Protein 6X1R (pdb70)

Solvent-accessible surface area: 5256 Å² total; per-residue (Å²): 82,96,79,80,0,38,4,116,62,207,87,13,11,26,60,21,21,4,0,97,77,54,70,87,25,102,91,30,53,8,1,2,2,48,98,28,62,83,137,16,24,0,108,133,55,56,105,8,44,94,9,0,40,2,30,15,2,74,70,77,59,2,107,173,26,52,60,127,84,1,56,96,10,21,190,52,126,42,61,44,0,49,0,35,0,54,45,78,3,62,130,135,50,104

B-factor: mean 24.31, std 11.79, range [11.85, 75.48]

Secondary structure (DSSP, 8-state):
--EEEEE-----SEEEEE-BTS-SBTTB--EEEEEEPSSSHHHHH----TTPEEEEETTEE-TT-BHHHHHHHHT---SSEEEEEETTHHHHH-

Sequence (94 aa):
GPETISLHRQGLGFTIAGGQGSPHIAGDDGIFISKIIPDSAAKEDGRLLAVGDRVLSVQGESCEKITHERAVEMLRNPASPIVLVVEEHNAFHKAT

CATH classification: 2.30.42.10

Radius of gyration: 12.07 Å; Cα contacts (8 Å, |Δi|>4): 232; chains: 1; bounding box: 30×33×22 Å

Nearest PDB structures (foldseek):
  6x1r-assembly1_A  TM=1.011E+00  e=2.422E-18  Monosiga brevicollis
  6x1p-assembly1_A  TM=1.006E+00  e=8.932E-16  Monosiga brevicollis
  3rl8-assembly1_D  TM=9.626E-01  e=4.203E-10  Homo sapiens
  7pc3-assembly1_A  TM=9.654E-01  e=1.082E-09  Homo sapiens
  2awu-assembly1_A  TM=9.578E-01  e=9.063E-10  Rattus norvegicus

InterPro domains:
  IPR001452 SH3 domain [PF00018] (363-412)
  IPR001478 PDZ domain [PF00595] (5-77)
  IPR001478 PDZ domain [PF00595] (94-178)
  IPR001478 PDZ domain [PF00595] (239-323)
  IPR001478 PDZ domain [PS50106] (2-78)
  IPR001478 PDZ domain [PS50106] (94-182)
  IPR001478 PDZ domain [PS50106] (238-313)
  IPR001478 PDZ domain [SM00228] (10-93)
  IPR001478 PDZ domain [SM00228] (103-182)
  IPR001478 PDZ domain [SM00228] (246-330)
  IPR008144 Guanylate kinase-like domain [PS50052] (480-654)
  IPR008145 Guanylate kinase/L-type calcium channel beta subunit [PF00625] (480-654)
  IPR008145 Guanylate kinase/L-type calcium channel beta subunit [SM00072] (479-657)
  IPR020590 Guanylate kinase, conserved site [PS00856] (512-529)
  IPR027417 P-loop containing nucleoside triphosphate hydrolase [G3DSA:3.40.50.300] (474-657)
  IPR027417 P-loop containing nucleoside triphosphate hydrolase [SSF52540] (485-664)
  IPR036028 SH3-like domain superfamily [SSF50044] (359-501)
  IPR036034 PDZ superfamily [G3DSA:2.30.42.10] (1-81)
  IPR036034 PDZ superfamily [G3DSA:2.30.42.10] (82-189)
  IPR036034 PDZ superfamily [G3DSA:2.30.42.10] (213-329)

Structure (mmCIF, N/CA/C/O backbone):
data_6X1R
#
_entry.id   6X1R
#
_cell.length_a   35.091
_cell.length_b   56.107
_cell.length_c   57.918
_cell.angle_alpha   90.000
_cell.angle_beta   90.000
_cell.angle_gamma   90.000
#
_symmetry.space_gro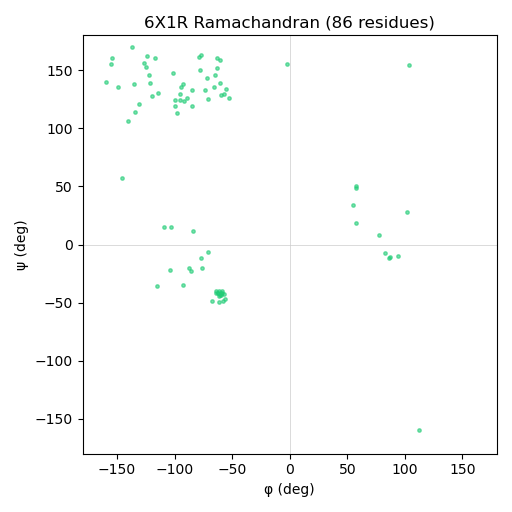up_name_H-M   'P 21 21 21'
#
loop_
_entity.id
_entity.type
_entity.pdbx_description
1 polymer 'mbDLG protein'
2 non-polymer GLYCEROL
3 water water
#
loop_
_atom_site.group_PDB
_atom_site.id
_atom_site.type_symbol
_atom_site.label_atom_id
_atom_site.label_alt_id
_atom_site.label_comp_id
_atom_site.label_asym_id
_atom_site.label_entity_id
_atom_site.label_seq_id
_atom_site.pdbx_PDB_ins_code
_atom_site.Cartn_x
_atom_site.Cartn_y
_atom_site.Cartn_z
_atom_site.occupancy
_atom_site.B_iso_or_equiv
_atom_site.auth_seq_id
_atom_site.auth_comp_id
_atom_site.auth_asym_id
_atom_site.auth_atom_id
_atom_site.pdbx_PDB_model_num
ATOM 1 N N . GLY A 1 1 ? 39.996 23.694 55.046 1.00 32.27 91 GLY A N 1
ATOM 2 C CA . GLY A 1 1 ? 39.050 22.659 54.666 1.00 23.02 91 GLY A CA 1
ATOM 3 C C . GLY A 1 1 ? 39.311 21.340 55.366 1.00 22.73 91 GLY A C 1
ATOM 4 O O . GLY A 1 1 ? 40.258 21.214 56.142 1.00 23.23 91 GLY A O 1
ATOM 5 N N . PRO A 1 2 ? 38.464 20.347 55.116 1.00 17.35 92 PRO A N 1
ATOM 6 C CA . PRO A 1 2 ? 38.653 19.057 55.790 1.00 15.65 92 PRO A CA 1
ATOM 7 C C . PRO A 1 2 ? 39.945 18.402 55.341 1.00 15.63 92 PRO A C 1
ATOM 8 O O . PRO A 1 2 ? 40.272 18.373 54.152 1.00 18.84 92 PRO A O 1
ATOM 12 N N . GLU A 1 3 ? 40.686 17.876 56.304 1.00 13.61 93 GLU A N 1
ATOM 13 C CA . GLU A 1 3 ? 41.923 17.171 56.013 1.00 14.34 93 GLU A CA 1
ATOM 14 C C . GLU A 1 3 ? 41.860 15.744 56.535 1.00 13.21 93 GLU A C 1
ATOM 15 O O . GLU A 1 3 ? 41.357 15.487 57.639 1.00 14.08 93 GLU A O 1
ATOM 21 N N . THR A 1 4 ? 42.379 14.822 55.736 1.00 13.35 94 THR A N 1
ATOM 22 C CA . THR A 1 4 ? 42.365 13.401 56.057 1.00 13.19 94 THR A CA 1
ATOM 23 C C . THR A 1 4 ? 43.680 13.017 56.707 1.00 13.19 94 THR A C 1
ATOM 24 O O . THR A 1 4 ? 44.753 13.307 56.172 1.00 14.11 94 THR A O 1
ATOM 28 N N . ILE A 1 5 ? 43.598 12.346 57.849 1.00 12.89 95 ILE A N 1
ATOM 29 C CA . ILE A 1 5 ? 44.763 11.961 58.632 1.00 12.97 95 ILE A CA 1
ATOM 30 C C . ILE A 1 5 ? 44.578 10.506 59.038 1.00 13.60 95 ILE A C 1
ATOM 31 O O . ILE A 1 5 ? 43.683 10.192 59.837 1.00 13.51 95 ILE A O 1
ATOM 36 N N . SER A 1 6 ? 45.427 9.629 58.520 1.00 12.95 96 SER A N 1
ATOM 37 C CA . SER A 1 6 ? 45.405 8.205 58.860 1.00 13.08 96 SER A CA 1
ATOM 38 C C . SER A 1 6 ? 46.485 7.951 59.895 1.00 14.89 96 SER A C 1
ATOM 39 O O . SER A 1 6 ? 47.651 8.282 59.666 1.00 17.52 96 SER A O 1
ATOM 42 N N . LEU A 1 7 ? 46.098 7.387 61.036 1.00 14.91 97 LEU A N 1
ATOM 43 C CA . LEU A 1 7 ? 47.030 7.060 62.107 1.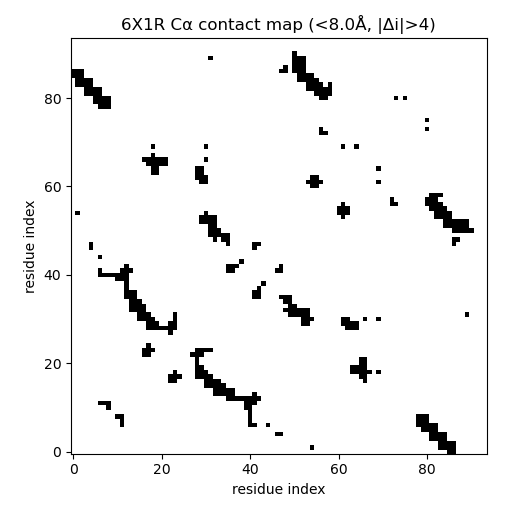00 15.92 97 LEU A CA 1
ATOM 44 C C . LEU A 1 7 ? 47.095 5.550 62.278 1.00 17.08 97 LEU A C 1
ATOM 45 O O . LEU A 1 7 ? 46.060 4.885 62.389 1.00 17.89 97 LEU A O 1
ATOM 50 N N . HIS A 1 8 ? 48.309 5.019 62.320 1.00 17.21 98 HIS A N 1
ATOM 51 C CA . HIS A 1 8 ? 48.515 3.588 62.465 1.00 16.89 98 HIS A CA 1
ATOM 52 C C . HIS A 1 8 ? 48.714 3.242 63.931 1.00 18.85 98 HIS A C 1
ATOM 53 O O . HIS A 1 8 ? 49.442 3.926 64.655 1.00 21.33 98 HIS A O 1
ATOM 60 N N . ARG A 1 9 ? 48.048 2.178 64.365 1.00 19.77 99 ARG A N 1
ATOM 61 C CA . ARG A 1 9 ? 48.195 1.706 65.729 1.00 23.54 99 ARG A CA 1
ATOM 62 C C . ARG A 1 9 ? 49.502 0.935 65.867 1.00 25.69 99 ARG A C 1
ATOM 63 O O . ARG A 1 9 ? 49.992 0.330 64.909 1.00 26.97 99 ARG A O 1
ATOM 71 N N . GLN A 1 10 ? 50.072 0.975 67.068 1.00 32.09 100 GLN A N 1
ATOM 72 C CA . GLN A 1 10 ? 51.302 0.237 67.352 1.00 40.82 100 GLN A CA 1
ATOM 73 C C . GLN A 1 10 ? 51.070 -0.853 68.394 1.00 41.54 100 GLN A C 1
ATOM 74 O O . GLN A 1 10 ? 50.475 -0.605 69.440 1.00 40.02 100 GLN A O 1
ATOM 80 N N . GLY A 1 14 ? 47.067 2.869 71.290 1.00 32.33 104 GLY A N 1
ATOM 81 C CA . GLY A 1 14 ? 46.389 4.156 71.322 1.00 23.80 104 GLY A CA 1
ATOM 82 C C . GLY A 1 14 ? 46.811 5.076 70.194 1.00 23.93 104 GLY A C 1
ATOM 83 O O . GLY A 1 14 ? 47.900 4.943 69.643 1.00 26.80 104 GLY A O 1
ATOM 84 N N . LEU A 1 15 ? 45.943 6.014 69.829 1.00 21.00 105 LEU A N 1
ATOM 85 C CA . LEU A 1 15 ? 46.262 6.898 68.716 1.00 19.85 105 LEU A CA 1
ATOM 86 C C . LEU A 1 15 ? 47.082 8.110 69.134 1.00 19.99 105 LEU A C 1
ATOM 87 O O . LEU A 1 15 ? 47.750 8.713 68.284 1.00 22.91 105 LEU A O 1
ATOM 92 N N . GLY A 1 16 ? 47.034 8.492 70.403 1.00 18.81 106 GLY A N 1
ATOM 93 C CA . GLY A 1 16 ? 47.822 9.590 70.907 1.00 19.07 106 GLY A CA 1
ATOM 94 C C . GLY A 1 16 ? 47.106 10.908 71.100 1.00 18.68 106 GLY A C 1
ATOM 95 O O . GLY A 1 16 ? 47.751 11.957 71.021 1.00 18.93 106 GLY A O 1
ATOM 96 N N . PHE A 1 17 ? 45.801 10.898 71.355 1.00 17.47 107 PHE A N 1
ATOM 97 C CA . PHE A 1 17 ? 45.104 12.151 71.589 1.00 18.41 107 PHE A CA 1
ATOM 98 C C . PHE A 1 17 ? 43.870 11.904 72.439 1.00 18.98 107 PHE A C 1
ATOM 99 O O . PHE A 1 17 ? 43.377 10.784 72.553 1.00 18.41 107 PHE A O 1
ATOM 107 N N . THR A 1 18 ? 43.384 12.974 73.048 1.00 18.57 108 THR A N 1
ATOM 108 C CA . THR A 1 18 ? 42.138 12.948 73.794 1.00 18.79 108 THR A CA 1
ATOM 109 C C . THR A 1 18 ? 41.152 13.885 73.112 1.00 17.20 108 THR A C 1
ATOM 110 O O . THR A 1 18 ? 41.546 14.765 72.344 1.00 16.45 108 THR A O 1
ATOM 114 N N . ILE A 1 19 ? 39.865 13.692 73.400 1.00 16.72 109 ILE A N 1
ATOM 115 C CA . ILE A 1 19 ? 38.809 14.497 72.796 1.00 16.50 109 ILE A CA 1
ATOM 116 C C . ILE A 1 19 ? 37.942 15.128 73.874 1.00 18.48 109 ILE A C 1
ATOM 117 O O . ILE A 1 19 ? 37.780 14.588 74.974 1.00 19.46 109 ILE A O 1
ATOM 122 N N . ALA A 1 20 ? 37.357 16.269 73.528 1.00 16.31 110 ALA A N 1
ATOM 123 C CA . ALA A 1 20 ? 36.344 16.929 74.337 1.00 17.13 110 ALA A CA 1
ATOM 124 C C . ALA A 1 20 ? 35.126 17.188 73.462 1.00 17.70 110 ALA A C 1
ATOM 125 O O . ALA A 1 20 ? 35.229 17.268 72.234 1.00 20.41 110 ALA A O 1
ATOM 127 N N . GLY A 1 21 ? 33.967 17.321 74.087 1.00 15.61 111 GLY A N 1
ATOM 128 C CA . GLY A 1 21 ? 32.773 17.733 73.385 1.00 15.95 111 GLY A CA 1
ATOM 129 C C . GLY A 1 21 ? 31.735 16.636 73.292 1.00 15.14 111 GLY A C 1
ATOM 130 O O . GLY A 1 21 ? 31.725 15.671 74.062 1.00 18.46 111 GLY A O 1
ATOM 131 N N . GLY A 1 22 ? 30.838 16.801 72.330 1.00 15.32 112 GLY A N 1
ATOM 132 C CA . GLY A 1 22 ? 29.772 15.853 72.106 1.00 16.04 112 GLY A CA 1
ATOM 133 C C . GLY A 1 22 ? 28.441 16.360 72.631 1.00 17.57 112 GLY A C 1
ATOM 134 O O . GLY A 1 22 ? 28.369 17.204 73.533 1.00 18.64 112 GLY A O 1
ATOM 135 N N . GLN A 1 23 ? 27.370 15.843 72.033 1.00 19.91 113 GLN A N 1
ATOM 136 C CA . GLN A 1 23 ? 26.019 16.165 72.460 1.00 21.75 113 GLN A CA 1
ATOM 137 C C . GLN A 1 23 ? 25.822 15.764 73.914 1.00 24.29 113 GLN A C 1
ATOM 138 O O . GLN A 1 23 ? 26.108 14.628 74.304 1.00 22.70 113 GLN A O 1
ATOM 144 N N . GLY A 1 24 ? 25.328 16.706 74.721 1.00 24.12 114 GLY A N 1
ATOM 145 C CA . GLY A 1 24 ? 25.175 16.495 76.143 1.00 26.88 114 GLY A CA 1
ATOM 146 C C . GLY A 1 24 ? 26.401 16.823 76.967 1.00 25.59 114 GLY A C 1
ATOM 147 O O .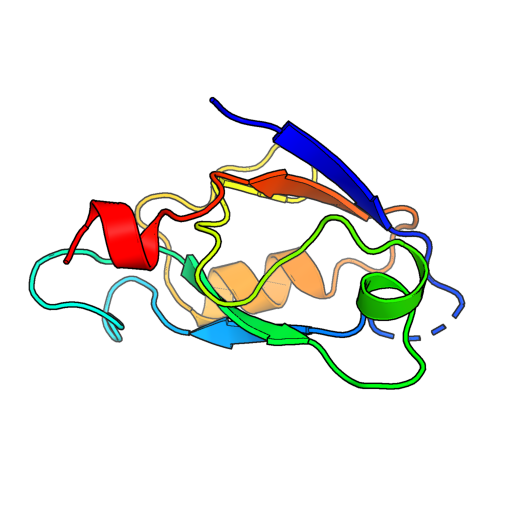 GLY A 1 24 ? 26.313 16.844 78.204 1.00 26.43 114 GLY A O 1
ATOM 148 N N . SER A 1 25 ? 27.545 17.047 76.330 1.00 22.26 115 SER A N 1
ATOM 149 C CA . SER A 1 25 ? 28.731 17.497 77.038 1.00 19.72 115 SER A CA 1
ATOM 150 C C . SER A 1 25 ? 29.527 18.440 76.146 1.00 19.42 115 SER A C 1
ATOM 151 O O . SER A 1 25 ? 30.708 18.185 75.882 1.00 18.14 115 SER A O 1
ATOM 154 N N . PRO A 1 26 ? 28.932 19.533 75.676 1.00 17.84 116 PRO A N 1
ATOM 155 C CA . PRO A 1 26 ? 29.625 20.380 74.704 1.00 17.74 116 PRO A CA 1
ATOM 156 C C . PRO A 1 26 ? 30.872 21.024 75.291 1.00 16.63 116 PRO A C 1
ATOM 157 O O . PRO A 1 26 ? 30.935 21.373 76.475 1.00 17.62 116 PRO A O 1
ATOM 161 N N . HIS A 1 27 ? 31.869 21.185 74.438 1.00 16.07 117 HIS A N 1
ATOM 162 C CA . HIS A 1 27 ? 33.097 21.866 74.806 1.00 16.50 117 HIS A CA 1
ATOM 163 C C . HIS A 1 27 ? 33.011 23.365 74.588 1.00 16.52 117 HIS A C 1
ATOM 164 O O . HIS A 1 27 ? 33.800 24.107 75.180 1.00 17.90 117 HIS A O 1
ATOM 171 N N . ILE A 1 28 ? 32.082 23.811 73.749 1.00 15.94 118 ILE A N 1
ATOM 172 C CA . ILE A 1 28 ? 31.860 25.209 73.417 1.00 16.76 118 ILE A CA 1
ATOM 173 C C . ILE A 1 28 ? 30.358 25.421 73.472 1.00 17.85 118 ILE A C 1
ATOM 174 O O . ILE A 1 28 ? 29.592 24.565 73.020 1.00 17.42 118 ILE A O 1
ATOM 179 N N . ALA A 1 29 ? 29.928 26.543 74.046 1.00 16.06 119 ALA A N 1
ATOM 180 C CA . ALA A 1 29 ? 28.502 26.818 74.113 1.00 16.10 119 ALA A CA 1
ATOM 181 C C . ALA A 1 29 ? 27.907 26.812 72.712 1.00 17.62 119 ALA A C 1
ATOM 182 O O . ALA A 1 29 ? 28.420 27.467 71.803 1.00 20.26 119 ALA A O 1
ATOM 184 N N . GLY A 1 30 ? 26.823 26.069 72.542 1.00 18.85 120 GLY A N 1
ATOM 185 C CA . GLY A 1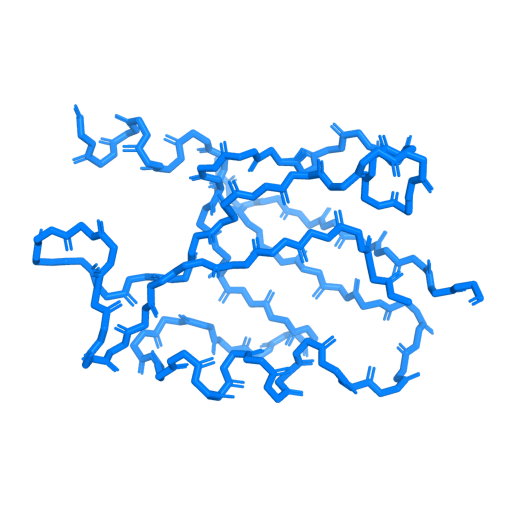 30 ? 26.131 26.055 71.272 1.00 22.55 120 GLY A CA 1
ATOM 186 C C . GLY A 1 30 ? 26.782 25.219 70.191 1.00 23.81 120 GLY A C 1
ATOM 187 O O . GLY A 1 30 ? 26.338 25.276 69.038 1.00 26.25 120 GLY A O 1
ATOM 188 N N . ASP A 1 31 ? 27.811 24.437 70.519 1.00 20.21 121 ASP A N 1
ATOM 189 C CA . ASP A 1 31 ? 28.552 23.661 69.524 1.00 19.98 121 ASP A CA 1
ATOM 190 C C . ASP A 1 31 ? 28.868 22.309 70.146 1.00 20.86 121 ASP A C 1
ATOM 191 O O . ASP A 1 31 ? 29.752 22.209 71.001 1.00 19.04 121 ASP A O 1
ATOM 196 N N . ASP A 1 32 ? 28.164 21.270 69.705 1.00 18.72 122 ASP A N 1
ATOM 197 C CA . ASP A 1 32 ? 28.319 19.922 70.237 1.00 19.77 122 ASP A CA 1
ATOM 198 C C . ASP A 1 32 ? 29.477 19.147 69.606 1.00 15.57 122 ASP A C 1
ATOM 199 O O . ASP A 1 32 ? 29.562 17.929 69.812 1.00 16.74 122 ASP A O 1
ATOM 204 N N . GLY A 1 33 ? 30.346 19.806 68.848 1.00 15.19 123 GLY A N 1
ATOM 205 C CA . GLY A 1 33 ? 31.353 19.085 68.089 1.00 15.49 123 GLY A CA 1
ATOM 206 C C . GLY A 1 33 ? 32.332 18.329 68.967 1.00 15.14 123 GLY A C 1
ATOM 207 O O . GLY A 1 33 ? 32.469 18.560 70.172 1.00 15.87 123 GLY A O 1
ATOM 208 N N . ILE A 1 34 ? 32.992 17.360 68.340 1.00 14.06 124 ILE A N 1
ATOM 209 C CA . ILE A 1 34 ? 34.089 16.621 68.951 1.00 13.69 124 ILE A CA 1
ATOM 210 C C . ILE A 1 34 ? 35.374 17.352 68.592 1.00 14.83 124 ILE A C 1
ATOM 211 O O . ILE A 1 34 ? 35.668 17.548 67.406 1.00 15.45 124 ILE A O 1
ATOM 216 N N . PHE A 1 35 ? 36.141 17.751 69.610 1.00 13.48 125 PHE A N 1
ATOM 217 C CA . PHE A 1 35 ? 37.373 18.492 69.405 1.00 13.67 125 PHE A CA 1
ATOM 218 C C . PHE A 1 35 ? 38.550 17.754 70.022 1.00 16.12 125 PHE A C 1
ATOM 219 O O . PHE A 1 35 ? 38.422 17.102 71.062 1.00 15.81 125 PHE A O 1
ATOM 227 N N . ILE A 1 36 ? 39.704 17.862 69.373 1.00 15.51 126 ILE A N 1
ATOM 228 C CA . ILE A 1 36 ? 40.926 17.340 69.966 1.00 16.40 126 ILE A CA 1
ATOM 229 C C . ILE A 1 36 ? 41.321 18.230 71.134 1.00 17.02 126 ILE A C 1
ATOM 230 O O . ILE A 1 36 ? 41.462 19.453 70.979 1.00 17.85 126 ILE A O 1
ATOM 235 N N . SER A 1 37 ? 41.504 17.623 72.308 1.00 17.75 127 SER A N 1
ATOM 236 C CA . SER A 1 37 ? 41.839 18.394 73.501 1.00 19.00 127 SER A CA 1
ATOM 237 C C . SER A 1 37 ? 43.300 18.287 73.914 1.00 21.51 127 SER A C 1
ATOM 238 O O . SER A 1 37 ? 43.793 19.175 74.617 1.00 24.02 127 SER A O 1
ATOM 241 N N . LYS A 1 38 ? 44.008 17.243 73.496 1.00 20.45 128 LYS A N 1
ATOM 242 C CA . LYS A 1 38 ? 45.410 17.101 73.853 1.00 23.16 128 LYS A CA 1
ATOM 243 C C . LYS A 1 38 ? 46.055 16.153 72.856 1.00 21.05 128 LYS A C 1
ATOM 244 O O . LYS A 1 38 ? 45.438 15.165 72.454 1.00 19.44 128 LYS A O 1
ATOM 250 N N . ILE A 1 39 ? 47.282 16.470 72.452 1.00 20.66 129 ILE A N 1
ATOM 251 C CA . ILE A 1 39 ? 48.136 15.543 71.719 1.00 21.81 129 ILE A CA 1
ATOM 252 C C . ILE A 1 39 ? 49.097 14.946 72.739 1.00 21.80 129 ILE A C 1
ATOM 253 O O . ILE A 1 39 ? 49.853 15.679 73.391 1.00 25.11 129 ILE A O 1
ATOM 258 N N . ILE A 1 40 ? 49.043 13.633 72.903 1.00 20.48 130 ILE A N 1
ATOM 259 C CA . ILE A 1 40 ? 49.885 12.940 73.888 1.00 24.99 130 ILE A CA 1
ATOM 260 C C . ILE A 1 40 ? 51.324 12.904 73.381 1.00 23.77 130 ILE A C 1
ATOM 261 O O . ILE A 1 40 ? 51.555 12.573 72.205 1.00 22.25 130 ILE A O 1
ATOM 266 N N . PRO A 1 41 ? 52.317 13.233 74.209 1.00 25.93 131 PRO A N 1
ATOM 267 C CA . PRO A 1 41 ? 53.709 13.161 73.746 1.00 25.85 131 PRO A CA 1
ATOM 268 C C . PRO A 1 41 ? 54.097 11.732 73.404 1.00 25.52 131 PRO A C 1
ATOM 269 O O . PRO A 1 41 ? 53.557 10.771 73.954 1.00 26.23 131 PRO A O 1
ATOM 273 N N . ASP A 1 42 ? 55.048 11.602 72.473 1.00 25.82 132 ASP A N 1
ATOM 274 C CA . ASP A 1 42 ? 55.647 10.308 72.145 1.00 27.06 132 ASP A CA 1
ATOM 275 C C . ASP A 1 42 ? 54.582 9.301 71.702 1.00 28.10 132 ASP A C 1
ATOM 276 O O . ASP A 1 42 ? 54.514 8.172 72.189 1.00 28.74 132 ASP A O 1
ATOM 281 N N . SER A 1 43 ? 53.741 9.728 70.759 1.00 23.96 133 SER A N 1
ATOM 282 C CA . SER A 1 43 ? 52.584 8.957 70.327 1.00 23.93 133 SER A CA 1
ATOM 283 C C . SER A 1 43 ? 52.475 9.005 68.810 1.00 19.76 133 SER A C 1
ATOM 284 O O . SER A 1 43 ? 53.148 9.790 68.140 1.00 21.68 133 SER A O 1
ATOM 287 N N . ALA A 1 44 ? 51.581 8.171 68.274 1.00 21.81 134 ALA A N 1
ATOM 288 C CA . ALA A 1 44 ? 51.330 8.177 66.835 1.00 23.12 134 ALA A CA 1
ATOM 289 C C . ALA A 1 44 ? 50.874 9.550 66.360 1.00 20.84 134 ALA A C 1
ATOM 290 O O . ALA A 1 44 ? 51.386 10.079 65.366 1.00 19.62 134 ALA A O 1
ATOM 292 N N . ALA A 1 45 ? 49.903 10.145 67.056 1.00 17.66 135 ALA A N 1
ATOM 293 C CA . ALA A 1 45 ? 49.402 11.447 66.635 1.00 16.65 135 ALA A CA 1
ATOM 294 C C . ALA A 1 45 ? 50.507 12.499 66.661 1.00 16.23 135 ALA A C 1
ATOM 295 O O . ALA A 1 45 ? 50.578 13.360 65.776 1.00 17.55 135 ALA A O 1
ATOM 297 N N . LYS A 1 46 ? 51.368 12.452 67.680 1.00 18.82 136 LYS A N 1
ATOM 298 C CA . LYS A 1 46 ? 52.442 13.433 67.804 1.00 24.29 136 LYS A CA 1
ATOM 299 C C . LYS A 1 46 ? 53.471 13.257 66.696 1.00 18.41 136 LYS A C 1
ATOM 300 O O . LYS A 1 46 ? 53.832 14.226 66.013 1.00 19.88 136 LYS A O 1
ATOM 306 N N . GLU A 1 47 ? 53.930 12.023 66.483 1.00 20.62 137 GLU A N 1
ATOM 307 C CA . GLU A 1 47 ? 54.921 11.759 65.443 1.00 22.24 137 GLU A CA 1
ATOM 308 C C . GLU A 1 47 ? 54.405 12.172 64.076 1.00 22.98 137 GLU A C 1
ATOM 309 O O . GLU A 1 47 ? 55.148 12.733 63.261 1.00 23.15 137 GLU A O 1
ATOM 315 N N . ASP A 1 48 ? 53.138 11.875 63.798 1.00 19.32 138 ASP 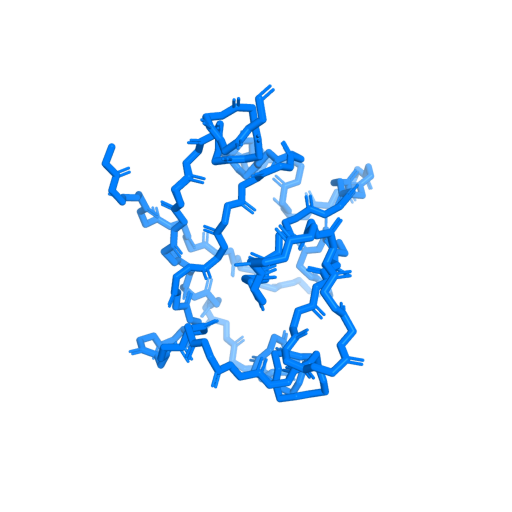A N 1
ATOM 316 C CA . ASP A 1 48 ? 52.553 12.224 62.514 1.00 18.19 138 ASP A CA 1
ATOM 317 C C . ASP A 1 48 ? 52.490 13.737 62.318 1.00 17.69 138 ASP A C 1
ATOM 318 O O . ASP A 1 48 ? 52.750 14.233 61.214 1.00 18.77 138 ASP A O 1
ATOM 323 N N . GLY A 1 49 ? 52.153 14.482 63.374 1.00 17.76 139 GLY A N 1
ATOM 324 C CA . GLY A 1 49 ? 52.284 15.926 63.385 1.00 18.72 139 GLY A CA 1
ATOM 325 C C . GLY A 1 49 ? 51.117 16.708 62.825 1.00 20.39 139 GLY A C 1
ATOM 326 O O . GLY A 1 49 ? 51.073 17.931 63.007 1.00 20.50 139 GLY A O 1
ATOM 327 N N . ARG A 1 50 ? 50.171 16.057 62.149 1.00 15.54 140 ARG A N 1
ATOM 328 C CA . ARG A 1 50 ? 49.106 16.805 61.497 1.00 17.24 140 ARG A CA 1
ATOM 329 C C . ARG A 1 50 ? 48.012 17.201 62.478 1.00 16.37 140 ARG A C 1
ATOM 330 O O . ARG A 1 50 ? 47.510 18.323 62.418 1.00 18.59 140 ARG A O 1
ATOM 338 N N A LEU A 1 51 ? 47.633 16.299 63.381 0.66 16.57 141 LEU A N 1
ATOM 339 N N B LEU A 1 51 ? 47.613 16.283 63.355 0.34 16.55 141 LEU A N 1
ATOM 340 C CA A LEU A 1 51 ? 46.535 16.564 64.301 0.66 16.85 141 LEU A CA 1
ATOM 341 C CA B LEU A 1 51 ? 46.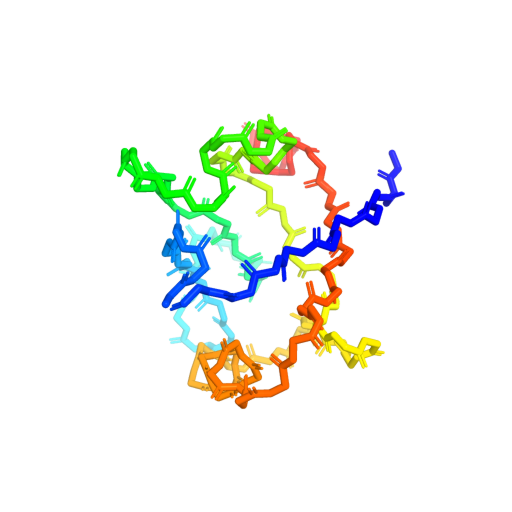569 16.577 64.325 0.34 16.93 141 LEU A CA 1
ATOM 342 C C A LEU A 1 51 ? 46.952 17.604 65.336 0.66 17.72 141 LEU A C 1
ATOM 343 C C B LEU A 1 51 ? 47.003 17.717 65.234 0.34 17.80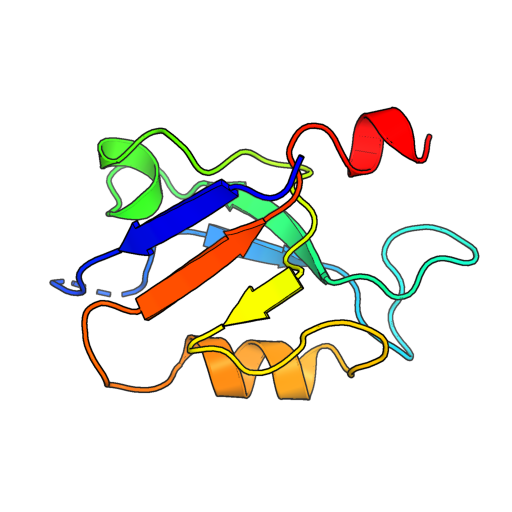 141 LEU A C 1
ATOM 344 O O A LEU A 1 51 ? 48.077 17.577 65.841 0.66 17.68 141 LEU A O 1
ATOM 345 O O B LEU A 1 51 ? 48.186 17.883 65.544 0.34 17.19 141 LEU A O 1
ATOM 354 N N . ALA A 1 52 ? 46.034 18.519 65.655 1.00 17.17 142 ALA A N 1
ATOM 355 C CA . ALA A 1 52 ? 46.331 19.637 66.535 1.00 17.77 142 ALA A CA 1
ATOM 356 C C . ALA A 1 52 ? 45.213 19.820 67.547 1.00 19.35 142 ALA A C 1
ATOM 357 O O . ALA A 1 52 ? 44.039 19.553 67.266 1.00 17.35 142 ALA A O 1
ATOM 359 N N . VAL A 1 53 ? 45.597 20.298 68.732 1.00 19.44 143 VAL A N 1
ATOM 360 C CA . VAL A 1 53 ? 44.608 20.698 69.724 1.00 19.39 143 VAL A CA 1
ATOM 361 C C . VAL A 1 53 ? 43.669 21.717 69.105 1.00 17.99 143 VAL A C 1
ATOM 362 O O . VAL A 1 53 ? 44.103 22.652 68.416 1.00 20.33 143 VAL A O 1
ATOM 366 N N . GLY A 1 54 ? 42.369 21.521 69.321 1.00 17.80 144 GLY A N 1
ATOM 367 C CA . GLY A 1 54 ? 41.362 22.393 68.767 1.00 20.87 144 GLY A CA 1
ATOM 368 C C . GLY A 1 54 ? 40.775 21.938 67.446 1.00 21.12 144 GLY A C 1
ATOM 369 O O . GLY A 1 54 ? 39.781 22.518 66.993 1.00 20.72 144 GLY A O 1
ATOM 370 N N . ASP A 1 55 ? 41.358 20.922 66.811 1.00 17.54 145 ASP A N 1
ATOM 371 C CA . ASP A 1 55 ? 40.768 20.382 65.594 1.00 19.10 145 ASP A CA 1
ATOM 372 C C . ASP A 1 55 ? 39.373 19.847 65.885 1.00 14.12 145 ASP A C 1
ATOM 373 O O . ASP A 1 55 ? 39.138 19.207 66.913 1.00 14.99 145 ASP A O 1
ATOM 378 N N . ARG A 1 56 ? 38.450 20.101 64.965 1.00 14.62 146 ARG A N 1
ATOM 379 C CA . ARG A 1 56 ? 37.136 19.481 65.003 1.00 13.73 146 ARG A CA 1
ATOM 380 C C . ARG A 1 56 ? 37.197 18.167 64.243 1.00 14.24 146 ARG A C 1
ATOM 381 O O . ARG A 1 56 ? 37.617 18.135 63.080 1.00 14.57 146 ARG A O 1
ATOM 389 N N . VAL A 1 57 ? 36.776 17.084 64.889 1.00 14.19 147 VAL A N 1
ATOM 390 C CA . VAL A 1 57 ? 36.768 15.780 64.233 1.00 13.18 147 VAL A CA 1
ATOM 391 C C . VAL A 1 57 ? 35.472 15.644 63.456 1.00 13.68 147 VAL A C 1
ATOM 392 O O . VAL A 1 57 ? 34.382 15.706 64.034 1.00 13.79 147 VAL A O 1
ATOM 396 N N . LEU A 1 58 ? 35.586 15.481 62.142 1.00 12.84 148 LEU A N 1
ATOM 397 C CA . LEU A 1 58 ? 34.408 15.334 61.304 1.00 12.45 148 LEU A CA 1
ATOM 398 C C . LEU A 1 58 ? 34.017 13.885 61.099 1.00 11.85 148 LEU A C 1
ATOM 399 O O . LEU A 1 58 ? 32.830 13.583 60.969 1.00 12.71 148 LEU A O 1
ATOM 404 N N . SER A 1 59 ? 34.991 12.986 61.015 1.00 12.48 149 SER A N 1
ATOM 405 C CA . SER A 1 59 ? 34.654 11.589 60.809 1.00 11.96 149 SER A CA 1
ATOM 406 C C . SER A 1 59 ? 35.772 10.714 61.334 1.00 12.87 149 SER A C 1
ATOM 407 O O . SER A 1 59 ? 36.938 11.116 61.390 1.00 12.75 149 SER A O 1
ATOM 410 N N . VAL A 1 60 ? 35.387 9.481 61.669 1.00 12.29 150 VAL A N 1
ATOM 411 C CA . VAL A 1 60 ? 36.296 8.408 62.048 1.00 12.98 150 VAL A CA 1
ATOM 412 C C . VAL A 1 60 ? 35.895 7.200 61.216 1.00 12.66 150 VAL A C 1
ATOM 413 O O . VAL A 1 60 ? 34.733 6.782 61.252 1.00 13.54 150 VAL A O 1
ATOM 417 N N . GLN A 1 61 ? 36.822 6.678 60.419 1.00 12.85 151 GLN A N 1
ATOM 418 C CA . GLN A 1 61 ? 36.507 5.548 59.532 1.00 14.97 151 GLN A CA 1
ATOM 419 C C . GLN A 1 61 ? 35.315 5.856 58.632 1.00 15.27 151 GLN A C 1
ATOM 420 O O . GLN A 1 61 ? 34.511 4.974 58.309 1.00 16.99 151 GLN A O 1
ATOM 426 N N . GLY A 1 62 ? 35.180 7.114 58.229 1.00 14.54 152 GLY A N 1
ATOM 427 C CA . GLY A 1 62 ? 34.101 7.515 57.352 1.00 16.01 152 GLY A CA 1
ATOM 428 C C . GLY A 1 62 ? 32.781 7.800 58.033 1.00 15.02 152 GLY A C 1
ATOM 429 O O . GLY A 1 62 ? 31.857 8.285 57.367 1.00 17.64 152 GLY A O 1
ATOM 430 N N . GLU A 1 63 ? 32.656 7.528 59.329 1.00 13.41 153 GLU A N 1
ATOM 431 C CA . GLU A 1 63 ? 31.411 7.745 60.043 1.00 15.06 153 GLU A CA 1
ATOM 432 C C . GLU A 1 63 ? 31.421 9.130 60.673 1.00 13.87 153 GLU A C 1
ATOM 433 O O . GLU A 1 63 ? 32.426 9.557 61.245 1.00 13.44 153 GLU A O 1
ATOM 439 N N . SER A 1 64 ? 30.296 9.820 60.594 1.00 12.81 154 SER A N 1
ATOM 440 C CA . SER A 1 64 ? 30.269 11.216 60.996 1.00 12.69 154 SER A CA 1
ATOM 441 C C . SER A 1 64 ? 30.376 11.391 62.507 1.00 12.51 154 SER A C 1
ATOM 442 O O . SER A 1 64 ? 29.781 10.638 63.290 1.00 15.08 154 SER A O 1
ATOM 445 N N . CYS A 1 65 ? 31.082 12.449 62.906 1.00 12.82 155 CYS A N 1
ATOM 446 C CA . CYS A 1 65 ? 31.166 12.858 64.301 1.00 14.48 155 CYS A CA 1
ATOM 447 C C . CYS A 1 65 ? 30.409 14.149 64.564 1.00 14.65 155 CYS A C 1
ATOM 448 O O . CYS A 1 65 ? 30.608 14.776 65.611 1.00 14.68 155 CYS A O 1
ATOM 451 N N . GLU A 1 66 ? 29.549 14.565 63.638 1.00 12.89 156 GLU A N 1
ATOM 452 C CA . GLU A 1 66 ? 28.673 15.695 63.902 1.00 13.67 156 GLU A CA 1
ATOM 453 C C . GLU A 1 66 ? 27.433 15.221 64.631 1.00 13.98 156 GLU A C 1
ATOM 454 O O . GLU A 1 66 ? 26.820 14.217 64.247 1.00 15.10 156 GLU A O 1
ATOM 460 N N . LYS A 1 67 ? 27.073 15.945 65.693 1.00 15.91 157 LYS A N 1
ATOM 461 C CA . LYS A 1 67 ? 25.856 15.687 66.456 1.00 17.65 157 LYS A CA 1
ATOM 462 C C . LYS A 1 67 ? 25.822 14.260 67.000 1.00 19.41 157 LYS A C 1
ATOM 463 O O . LYS A 1 67 ? 24.831 13.537 66.858 1.00 21.30 157 LYS A O 1
ATOM 469 N N . ILE A 1 68 ? 26.930 13.852 67.623 1.00 17.03 158 ILE A N 1
ATOM 470 C CA . ILE A 1 68 ? 27.019 12.584 68.333 1.00 16.94 158 ILE A CA 1
ATOM 471 C C . ILE A 1 68 ? 27.450 12.856 69.768 1.00 19.23 158 ILE A C 1
ATOM 472 O O . ILE A 1 68 ? 27.992 13.919 70.098 1.00 17.55 158 ILE A O 1
ATOM 477 N N . THR A 1 69 ? 27.223 11.867 70.623 1.00 17.45 159 THR A N 1
ATOM 478 C CA . THR A 1 69 ? 27.649 11.996 72.003 1.00 16.89 159 THR A CA 1
ATOM 479 C C . THR A 1 69 ? 29.147 11.737 72.134 1.00 16.88 159 THR A C 1
ATOM 480 O O . THR A 1 69 ? 29.789 11.135 71.262 1.00 16.18 159 THR A O 1
ATOM 484 N N . HIS A 1 70 ? 29.705 12.193 73.260 1.00 16.92 160 HIS A N 1
ATOM 485 C CA . HIS A 1 70 ? 31.100 11.898 73.567 1.00 17.65 160 HIS A CA 1
ATOM 486 C C . HIS A 1 70 ? 31.347 10.398 73.598 1.00 18.09 160 HIS A C 1
ATOM 487 O O . HIS A 1 70 ? 32.363 9.912 73.083 1.00 18.42 160 HIS A O 1
ATOM 494 N N . GLU A 1 71 ? 30.425 9.654 74.212 1.00 18.51 161 GLU A N 1
ATOM 495 C CA . GLU A 1 71 ? 30.560 8.206 74.314 1.00 21.36 161 GLU A CA 1
ATOM 496 C C . GLU A 1 71 ? 30.629 7.562 72.936 1.00 18.51 161 GLU A C 1
ATOM 497 O O . GLU A 1 71 ? 31.444 6.658 72.707 1.00 18.56 161 GLU A O 1
ATOM 503 N N . ARG A 1 72 ? 29.781 8.008 72.008 1.00 17.02 162 ARG A N 1
ATOM 504 C CA . ARG A 1 72 ? 29.812 7.449 70.662 1.00 18.66 162 ARG A CA 1
ATOM 505 C C . ARG A 1 72 ? 31.151 7.720 69.995 1.00 17.03 162 ARG A C 1
ATOM 506 O O . ARG A 1 72 ? 31.716 6.841 69.330 1.00 17.14 162 ARG A O 1
ATOM 514 N N . ALA A 1 73 ? 31.681 8.933 70.171 1.00 16.28 163 ALA A N 1
ATOM 515 C CA . ALA A 1 73 ? 32.979 9.266 69.594 1.00 15.21 163 ALA A CA 1
ATOM 516 C C . ALA A 1 73 ? 34.069 8.368 70.160 1.00 16.43 163 ALA A C 1
ATOM 517 O O . ALA A 1 73 ? 34.926 7.878 69.415 1.00 16.24 163 ALA A O 1
ATOM 519 N N . VAL A 1 74 ? 34.063 8.146 71.481 1.00 16.50 164 VAL A N 1
ATOM 520 C CA . VAL A 1 74 ? 35.058 7.259 72.083 1.00 19.57 164 VAL A CA 1
ATOM 521 C C . VAL A 1 74 ? 34.948 5.854 71.503 1.00 19.41 164 VAL A C 1
ATOM 522 O O . VAL A 1 74 ? 35.960 5.227 71.160 1.00 18.63 164 VAL A O 1
ATOM 526 N N . GLU A 1 75 ? 33.720 5.354 71.349 1.00 17.66 165 GLU A N 1
ATOM 527 C CA . GLU A 1 75 ? 33.519 4.042 70.738 1.00 20.70 165 GLU A CA 1
ATOM 528 C C . GLU A 1 75 ? 34.145 3.982 69.350 1.00 19.74 165 GLU A C 1
ATOM 529 O O . GLU A 1 75 ? 34.863 3.030 69.018 1.00 18.79 165 GLU A O 1
ATOM 535 N N . MET A 1 76 ? 33.895 5.002 68.522 1.00 16.75 166 MET A N 1
ATOM 536 C CA . MET A 1 76 ? 34.478 5.013 67.184 1.00 17.45 166 MET A CA 1
ATOM 537 C C . MET A 1 76 ? 35.998 4.993 67.243 1.00 17.55 166 MET A C 1
ATOM 538 O O . MET A 1 76 ? 36.654 4.305 66.447 1.00 16.73 166 MET A O 1
ATOM 543 N N . LEU A 1 77 ? 36.581 5.754 68.165 1.00 16.85 167 LEU A N 1
ATOM 544 C CA . LEU A 1 77 ? 38.029 5.900 68.228 1.00 18.01 167 LEU A CA 1
ATOM 545 C C . LEU A 1 77 ? 38.732 4.700 68.843 1.00 19.08 167 LEU A C 1
ATOM 546 O O . LEU A 1 77 ? 39.962 4.620 68.750 1.00 20.61 167 LEU A O 1
ATOM 551 N N . ARG A 1 78 ? 37.998 3.781 69.468 1.00 16.03 168 ARG A N 1
ATOM 552 C CA . ARG A 1 78 ? 38.580 2.546 69.986 1.00 19.06 168 ARG A CA 1
ATOM 553 C C . ARG A 1 78 ? 38.287 1.339 69.097 1.00 19.13 168 ARG A C 1
ATOM 554 O O . ARG A 1 78 ? 38.464 0.188 69.525 1.00 19.09 168 ARG A O 1
ATOM 562 N N . ASN A 1 79 ? 37.839 1.579 67.874 1.00 17.55 169 ASN A N 1
ATOM 563 C CA . ASN A 1 79 ? 37.807 0.546 66.852 1.00 15.80 169 ASN A CA 1
ATOM 564 C C . ASN A 1 79 ? 39.196 -0.085 66.745 1.00 15.92 169 ASN A C 1
ATOM 565 O O . ASN A 1 79 ? 40.187 0.634 66.574 1.00 15.75 169 ASN A O 1
ATOM 570 N N . PRO A 1 80 ? 39.314 -1.414 66.861 1.00 15.35 170 PRO A N 1
ATOM 571 C CA . PRO A 1 80 ? 40.650 -2.036 66.836 1.00 15.59 170 PRO A CA 1
ATOM 572 C C . PRO A 1 80 ? 41.324 -2.014 65.473 1.00 17.42 170 PRO A C 1
ATOM 573 O O . PRO A 1 80 ? 42.491 -2.415 65.380 1.00 17.73 170 PRO A O 1
ATOM 577 N N . ALA A 1 81 ? 40.637 -1.579 64.421 1.00 15.07 171 ALA A N 1
ATOM 578 C CA . ALA A 1 81 ? 41.247 -1.496 63.101 1.00 16.45 171 ALA A CA 1
ATOM 579 C C . ALA A 1 81 ? 42.446 -0.543 63.092 1.00 17.03 171 ALA A C 1
ATOM 580 O O . ALA A 1 81 ? 42.591 0.344 63.940 1.00 16.02 171 ALA A O 1
ATOM 582 N N . SER A 1 82 ? 43.312 -0.735 62.102 1.00 16.75 172 SER A N 1
ATOM 583 C CA . SER A 1 82 ? 44.444 0.152 61.869 1.00 16.70 172 SER A CA 1
ATOM 584 C C . SER A 1 82 ? 44.730 0.158 60.373 1.00 18.97 172 SER A C 1
ATOM 585 O O . SER A 1 82 ? 44.746 -0.897 59.743 1.00 21.26 172 SER A O 1
ATOM 588 N N . PRO A 1 83 ? 44.962 1.343 59.793 1.00 17.24 173 PRO A N 1
ATOM 589 C CA . PRO A 1 83 ? 44.963 2.638 60.473 1.00 16.18 173 PRO A CA 1
ATOM 590 C C . PRO A 1 83 ? 43.550 3.123 60.756 1.00 15.47 173 PRO A C 1
ATOM 591 O O . PRO A 1 83 ? 42.581 2.613 60.192 1.00 16.94 173 PRO A O 1
ATOM 595 N N . ILE A 1 84 ? 43.444 4.087 61.655 1.00 14.11 174 ILE A N 1
ATOM 596 C CA . ILE A 1 84 ? 42.198 4.809 61.860 1.00 14.15 174 ILE A CA 1
ATOM 597 C C . ILE A 1 84 ? 42.278 6.077 61.021 1.00 13.16 174 ILE A C 1
ATOM 598 O O . ILE A 1 84 ? 43.241 6.847 61.132 1.00 15.14 174 ILE A O 1
ATOM 603 N N . VAL A 1 85 ? 41.292 6.260 60.157 1.00 13.92 175 VAL A N 1
ATOM 604 C CA . VAL A 1 85 ? 41.252 7.375 59.218 1.00 13.47 175 VAL A CA 1
ATOM 605 C C . VAL A 1 85 ? 40.363 8.455 59.817 1.00 14.13 175 VAL A C 1
ATOM 606 O O . VAL A 1 85 ? 39.158 8.257 59.993 1.00 13.32 175 VAL A O 1
ATOM 610 N N . LEU A 1 86 ? 40.962 9.587 60.155 1.00 12.35 176 LEU A N 1
ATOM 611 C CA . LEU A 1 86 ? 40.240 10.746 60.650 1.00 13.51 176 LEU A CA 1
ATOM 612 C C . LEU A 1 86 ? 40.087 11.766 59.531 1.00 12.71 176 LEU A C 1
ATOM 613 O O . LEU A 1 86 ? 40.972 11.918 58.680 1.00 13.19 176 LEU A O 1
ATOM 618 N N . VAL A 1 87 ? 38.978 12.496 59.555 1.00 12.43 177 VAL A N 1
ATOM 619 C CA . VAL A 1 87 ? 38.867 13.745 58.805 1.00 12.81 177 VAL A CA 1
ATOM 620 C C . VAL A 1 87 ? 38.608 14.844 59.819 1.00 12.82 177 VAL A C 1
ATOM 621 O O . VAL A 1 87 ? 37.724 14.707 60.673 1.00 12.80 177 VAL A O 1
ATOM 625 N N . VAL A 1 88 ? 39.417 15.902 59.764 1.00 13.52 178 VAL A N 1
ATOM 626 C CA . VAL A 1 88 ? 39.345 16.979 60.742 1.00 15.14 178 VAL A CA 1
ATOM 627 C C . VAL A 1 88 ? 39.326 18.333 60.051 1.00 15.92 178 VAL A C 1
ATOM 628 O O . VAL A 1 88 ? 39.698 18.478 58.881 1.00 14.43 178 VAL A 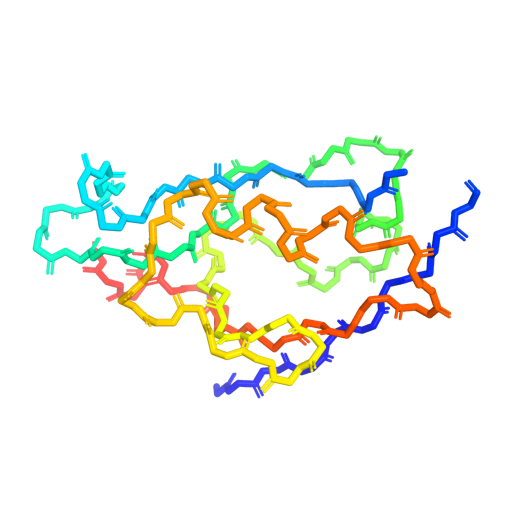O 1
ATOM 632 N N A GLU A 1 89 ? 38.856 19.332 60.805 0.51 15.67 179 GLU A N 1
ATOM 633 N N B GLU A 1 89 ? 38.909 19.345 60.803 0.49 15.69 179 GLU A N 1
ATOM 634 C CA A GLU A 1 89 ? 38.995 20.751 60.483 0.51 17.93 179 GLU A CA 1
ATOM 635 C CA B GLU A 1 89 ? 39.020 20.738 60.381 0.49 18.00 179 GLU A CA 1
ATOM 636 C C A GLU A 1 89 ? 40.014 21.348 61.438 0.51 17.48 179 GLU A C 1
ATOM 637 C C B GLU A 1 89 ? 39.923 21.453 61.369 0.49 17.62 179 GLU A C 1
ATOM 638 O O A GLU A 1 89 ? 39.815 21.318 62.657 0.51 17.83 179 GLU A O 1
ATOM 639 O O B GLU A 1 89 ? 39.568 21.584 62.545 0.49 16.81 179 GLU A O 1
ATOM 650 N N . HIS A 1 90 ? 41.087 21.901 60.894 1.00 19.47 180 HIS A N 1
ATOM 651 C CA . HIS A 1 90 ? 42.067 22.549 61.748 1.00 23.91 180 HIS A CA 1
ATOM 652 C C . HIS A 1 90 ? 41.572 23.912 62.190 1.00 27.67 180 HIS A C 1
ATOM 653 O O . HIS A 1 90 ? 40.716 24.531 61.551 1.00 24.95 180 HIS A O 1
ATOM 660 N N . ASN A 1 91 ? 42.145 24.377 63.302 1.00 33.48 181 ASN A N 1
ATOM 661 C CA . ASN A 1 91 ? 41.865 25.692 63.861 1.00 42.20 181 ASN A CA 1
ATOM 662 C C . ASN A 1 91 ? 40.388 25.875 64.162 1.00 44.65 181 ASN A C 1
ATOM 663 O O . ASN A 1 91 ? 39.916 27.008 64.305 1.00 46.05 181 ASN A O 1
ATOM 668 N N . ALA A 1 92 ? 39.658 24.760 64.250 1.00 35.97 182 ALA A N 1
ATOM 669 C CA . ALA A 1 92 ? 38.207 24.822 64.350 1.00 34.42 182 ALA A CA 1
ATOM 670 C C . ALA A 1 92 ? 37.774 25.504 65.636 1.00 43.75 182 ALA A C 1
ATOM 671 O O . ALA A 1 92 ? 36.835 26.307 65.631 1.00 38.45 182 ALA A O 1
ATOM 673 N N . PHE A 1 93 ? 38.441 25.189 66.749 1.00 39.57 183 PHE A N 1
ATOM 674 C CA . PHE A 1 93 ? 38.132 25.856 68.009 1.00 43.50 183 PHE A CA 1
ATOM 675 C C . PHE A 1 93 ? 38.385 27.355 67.901 1.00 51.11 183 PHE A C 1
ATOM 676 O O . PHE A 1 93 ? 37.522 28.168 68.250 1.00 49.83 183 PHE A O 1
ATOM 684 N N . HIS A 1 94 ? 39.567 27.736 67.405 1.00 53.67 184 HIS A N 1
ATOM 685 C CA . HIS A 1 94 ? 39.873 29.152 67.214 1.00 54.97 184 HIS A CA 1
ATOM 686 C C . HIS A 1 94 ? 38.924 29.798 66.209 1.00 54.60 184 HIS A C 1
ATOM 687 O O . HIS A 1 94 ? 38.469 30.929 66.417 1.00 51.63 184 HIS A O 1
ATOM 694 N N . LYS A 1 95 ? 38.616 29.097 65.109 1.00 51.28 185 LYS A N 1
ATOM 695 C CA . LYS A 1 95 ? 37.609 29.593 64.171 1.00 50.08 185 LYS A CA 1
ATOM 696 C C . LYS A 1 95 ? 36.256 29.787 64.844 1.00 50.52 185 LYS A C 1
ATOM 697 O O . LYS A 1 95 ? 35.549 30.763 64.564 1.00 48.44 185 LYS A O 1
ATOM 703 N N . ALA A 1 96 ? 35.872 28.864 65.726 1.00 46.63 186 ALA A N 1
ATOM 704 C CA . ALA A 1 96 ? 34.578 28.953 66.391 1.00 51.13 186 ALA A CA 1
ATOM 705 C C . ALA A 1 96 ? 34.554 29.994 67.502 1.00 55.97 186 ALA A C 1
ATOM 706 O O . ALA A 1 96 ? 33.470 30.448 67.886 1.00 56.74 186 ALA A O 1
ATOM 708 N N . THR A 1 97 ? 35.714 30.382 68.021 1.00 52.95 187 THR A N 1
ATOM 709 C CA . THR A 1 97 ? 35.781 31.335 69.120 1.00 50.51 187 THR A CA 1
ATOM 710 C C . THR A 1 97 ? 36.626 32.548 68.729 1.00 52.98 187 THR A C 1
ATOM 711 O O . THR A 1 97 ? 37.163 33.257 69.585 1.00 48.99 187 THR A O 1
#

Organism: Monosiga brevicollis (NCBI:txid81824)

Foldseek 3Di:
DKDKDWFFPCLQFWDWAFAVPGHPDVPARFIFTQDGHPPGRCVVSPPHDGGKTWQDKPPHGRGRGGPVVVVVSSVPVDHTIMIIIDPCNRVVVD